Protein AF-A0A662UD16-F1 (afdb_monomer_lite)

Structure (mmCIF, N/CA/C/O backbone):
dat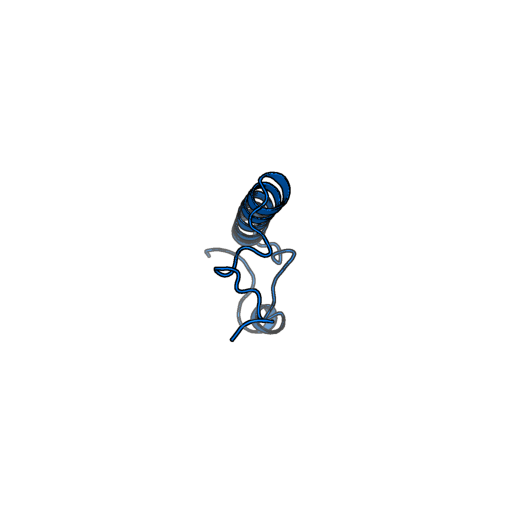a_AF-A0A662UD16-F1
#
_entry.id   AF-A0A662UD16-F1
#
loop_
_atom_site.group_PDB
_atom_site.id
_atom_site.type_symbol
_atom_site.label_atom_id
_atom_site.label_alt_id
_atom_site.label_comp_id
_atom_site.label_asym_id
_atom_site.label_entity_id
_atom_site.label_seq_id
_atom_site.pdbx_PDB_ins_code
_atom_site.Cartn_x
_atom_site.Cartn_y
_atom_site.Cartn_z
_atom_site.occupancy
_atom_site.B_iso_or_equiv
_atom_site.auth_seq_id
_atom_site.auth_comp_id
_atom_site.auth_asym_id
_atom_site.auth_atom_id
_atom_site.pdbx_PDB_model_num
ATOM 1 N N . PHE A 1 1 ? 3.206 -11.264 -34.727 1.00 82.31 1 PHE A N 1
ATOM 2 C CA . PHE A 1 1 ? 3.235 -9.960 -34.034 1.00 82.31 1 PHE A CA 1
ATOM 3 C C . PHE A 1 1 ? 4.646 -9.397 -34.122 1.00 82.31 1 PHE A C 1
ATOM 5 O O . PHE A 1 1 ? 5.538 -9.985 -33.533 1.00 82.31 1 PHE A O 1
ATOM 12 N N . LYS A 1 2 ? 4.884 -8.353 -34.929 1.00 93.44 2 LYS A N 1
ATOM 13 C CA . LYS A 1 2 ? 6.227 -7.743 -35.091 1.00 93.44 2 LYS A CA 1
ATOM 14 C C . LYS A 1 2 ? 6.350 -6.362 -34.426 1.00 93.44 2 LYS A C 1
ATOM 16 O O . LYS A 1 2 ? 7.428 -5.794 -34.392 1.00 93.44 2 LYS A O 1
ATOM 21 N N . ASN A 1 3 ? 5.244 -5.833 -33.914 1.00 97.19 3 ASN A N 1
ATOM 22 C CA . ASN A 1 3 ? 5.064 -4.466 -33.422 1.00 97.19 3 ASN A CA 1
ATOM 23 C C . ASN A 1 3 ? 4.428 -4.441 -32.020 1.00 97.19 3 ASN A C 1
ATOM 25 O O . ASN A 1 3 ? 3.726 -3.498 -31.672 1.00 97.19 3 ASN A O 1
ATOM 29 N N . VAL A 1 4 ? 4.616 -5.510 -31.245 1.00 97.88 4 VAL A N 1
ATOM 30 C CA . VAL A 1 4 ? 4.044 -5.660 -29.904 1.00 97.88 4 VAL A CA 1
ATOM 31 C C .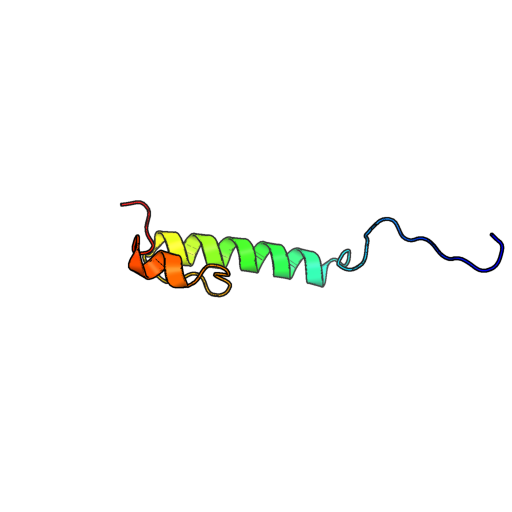 VAL A 1 4 ? 5.176 -5.901 -28.919 1.00 97.88 4 VAL A C 1
ATOM 33 O O . VAL A 1 4 ? 6.028 -6.755 -29.158 1.00 97.88 4 VAL A O 1
ATOM 36 N N . VAL A 1 5 ? 5.150 -5.167 -27.810 1.00 97.19 5 VAL A N 1
ATOM 37 C CA . VAL A 1 5 ? 6.026 -5.380 -26.656 1.00 97.19 5 VAL A CA 1
ATOM 38 C C . VAL A 1 5 ? 5.177 -5.925 -25.514 1.00 97.19 5 VAL A C 1
ATOM 40 O O . VAL A 1 5 ? 4.100 -5.401 -25.235 1.00 97.19 5 VAL A O 1
ATOM 43 N N . LEU A 1 6 ? 5.660 -6.983 -24.866 1.00 97.31 6 LEU A N 1
ATOM 44 C CA . LEU A 1 6 ? 5.024 -7.607 -23.710 1.00 97.31 6 LEU A CA 1
ATOM 45 C C . LEU A 1 6 ? 5.940 -7.457 -22.499 1.00 97.31 6 LEU A C 1
ATOM 47 O O . LEU A 1 6 ? 7.154 -7.613 -22.613 1.00 97.31 6 LEU A O 1
ATOM 51 N N . ALA A 1 7 ? 5.350 -7.198 -21.338 1.00 97.94 7 ALA A N 1
ATOM 52 C CA . ALA A 1 7 ? 6.056 -7.154 -20.067 1.00 97.94 7 ALA A CA 1
ATOM 53 C C . ALA A 1 7 ? 5.305 -8.019 -19.040 1.00 97.94 7 ALA A C 1
ATOM 55 O O . ALA A 1 7 ? 4.072 -7.970 -18.999 1.00 97.94 7 ALA A O 1
ATOM 56 N N . PRO A 1 8 ? 6.003 -8.795 -18.192 1.00 98.19 8 PRO A N 1
ATOM 57 C CA . PRO A 1 8 ? 5.371 -9.732 -17.261 1.00 98.19 8 PRO A CA 1
ATOM 58 C C . PRO A 1 8 ? 4.853 -9.033 -15.987 1.00 98.19 8 PRO A C 1
ATOM 60 O O . PRO A 1 8 ? 5.296 -9.334 -14.886 1.00 98.19 8 PRO A O 1
ATOM 63 N N . HIS A 1 9 ? 3.934 -8.069 -16.125 1.00 98.25 9 HIS A N 1
ATOM 64 C CA . HIS A 1 9 ? 3.339 -7.310 -15.007 1.00 98.25 9 HIS A CA 1
ATOM 65 C C . HIS A 1 9 ? 4.390 -6.690 -14.052 1.00 98.25 9 HIS A C 1
ATOM 67 O O . HIS A 1 9 ? 4.280 -6.743 -12.829 1.00 98.25 9 HIS A O 1
ATOM 73 N N . ILE A 1 10 ? 5.424 -6.063 -14.616 1.00 98.38 10 ILE A N 1
ATOM 74 C CA . ILE A 1 10 ? 6.551 -5.478 -13.864 1.00 98.38 10 ILE A CA 1
ATOM 75 C C . ILE A 1 10 ? 6.426 -3.964 -13.636 1.00 98.38 10 ILE A C 1
ATOM 77 O O . ILE A 1 10 ? 7.408 -3.310 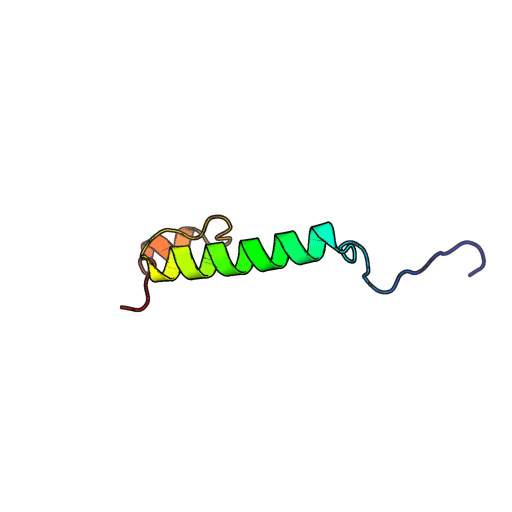-13.306 1.00 98.38 10 ILE A O 1
ATOM 81 N N . GLY A 1 11 ? 5.223 -3.395 -13.776 1.00 98.44 11 GLY A N 1
ATOM 82 C CA . GLY A 1 11 ? 5.009 -1.943 -13.693 1.00 98.44 11 GLY A CA 1
ATOM 83 C C . GLY A 1 11 ? 5.470 -1.302 -12.376 1.00 98.44 11 GLY A C 1
ATOM 84 O O . GLY A 1 11 ? 5.955 -0.179 -12.388 1.00 98.44 11 GLY A O 1
ATOM 85 N N . SER A 1 12 ? 5.376 -2.020 -11.251 1.00 98.31 12 SER A N 1
ATOM 86 C CA . SER A 1 12 ? 5.820 -1.559 -9.923 1.00 98.31 12 SER A CA 1
ATOM 87 C C . SER A 1 12 ? 7.126 -2.207 -9.446 1.00 98.31 12 SER A C 1
ATOM 89 O O . SER A 1 12 ? 7.461 -2.140 -8.265 1.00 98.31 12 SER A O 1
ATOM 91 N N . ALA A 1 13 ? 7.853 -2.906 -10.323 1.00 98.50 13 ALA A N 1
ATOM 92 C CA . ALA A 1 13 ? 9.009 -3.725 -9.955 1.00 98.50 13 ALA A CA 1
ATOM 93 C C . ALA A 1 13 ? 10.331 -2.931 -9.871 1.00 98.50 13 ALA A C 1
ATOM 95 O O . ALA A 1 13 ? 11.341 -3.353 -10.425 1.00 98.50 13 ALA A O 1
ATOM 96 N N . THR A 1 14 ? 10.332 -1.800 -9.162 1.00 98.69 14 THR A N 1
ATOM 97 C CA . THR A 1 14 ? 11.556 -1.077 -8.767 1.00 98.69 14 THR A CA 1
ATOM 98 C C . THR A 1 14 ? 11.834 -1.296 -7.279 1.00 98.69 14 THR A C 1
ATOM 100 O O . THR A 1 14 ? 10.914 -1.599 -6.510 1.00 98.69 14 THR A O 1
ATOM 103 N N . TYR A 1 15 ? 13.093 -1.158 -6.855 1.00 98.69 15 TYR A N 1
ATOM 104 C CA . TYR A 1 15 ? 13.468 -1.336 -5.448 1.00 98.69 15 TYR A CA 1
ATOM 105 C C . TYR A 1 15 ? 12.744 -0.331 -4.549 1.00 98.69 15 TYR A C 1
ATOM 107 O O . TYR A 1 15 ? 12.160 -0.704 -3.532 1.00 98.69 15 TYR A O 1
ATOM 115 N N . GLU A 1 16 ? 12.718 0.930 -4.967 1.00 98.75 16 GLU A N 1
ATOM 116 C CA . GLU A 1 16 ? 12.133 2.043 -4.230 1.00 98.75 16 GLU A CA 1
ATOM 117 C C . GLU A 1 16 ? 10.618 1.871 -4.094 1.00 98.75 16 GLU A C 1
ATOM 119 O O . GLU A 1 16 ? 10.075 1.990 -2.994 1.00 98.75 16 GLU A O 1
ATOM 124 N N . THR A 1 17 ? 9.926 1.529 -5.189 1.00 98.69 17 THR A N 1
ATOM 125 C CA . THR A 1 17 ? 8.470 1.340 -5.166 1.00 98.69 17 THR A CA 1
ATOM 126 C C . THR A 1 17 ? 8.088 0.133 -4.317 1.00 98.69 17 THR A C 1
ATOM 128 O O . THR A 1 17 ? 7.180 0.237 -3.494 1.00 98.69 17 THR A O 1
ATOM 131 N N . ARG A 1 18 ? 8.787 -1.002 -4.450 1.00 98.81 18 ARG A N 1
ATOM 132 C CA . ARG A 1 18 ? 8.487 -2.201 -3.651 1.00 98.81 18 ARG A CA 1
ATOM 133 C C . ARG A 1 18 ? 8.743 -1.982 -2.160 1.00 98.81 18 ARG A C 1
ATOM 135 O O . ARG A 1 18 ? 7.922 -2.418 -1.354 1.00 98.81 18 ARG A O 1
ATOM 142 N N . LEU A 1 19 ? 9.819 -1.280 -1.795 1.00 98.88 19 LEU A N 1
ATOM 143 C CA . LEU A 1 19 ? 10.105 -0.935 -0.402 1.00 98.88 19 LEU A CA 1
ATOM 144 C C . LEU A 1 19 ? 9.027 -0.008 0.175 1.00 98.88 19 LEU A C 1
ATOM 146 O O . LEU A 1 19 ? 8.487 -0.293 1.241 1.00 98.88 19 LEU A O 1
ATOM 150 N N . ALA A 1 20 ? 8.654 1.051 -0.548 1.00 98.81 20 ALA A N 1
ATOM 151 C CA . ALA A 1 20 ? 7.605 1.973 -0.112 1.00 98.81 20 ALA A CA 1
ATOM 152 C C . ALA A 1 20 ? 6.246 1.272 0.056 1.00 98.81 20 ALA A C 1
ATOM 154 O O . ALA A 1 20 ? 5.549 1.505 1.042 1.00 98.81 20 ALA A O 1
ATOM 155 N N . MET A 1 21 ? 5.885 0.367 -0.863 1.00 98.88 21 M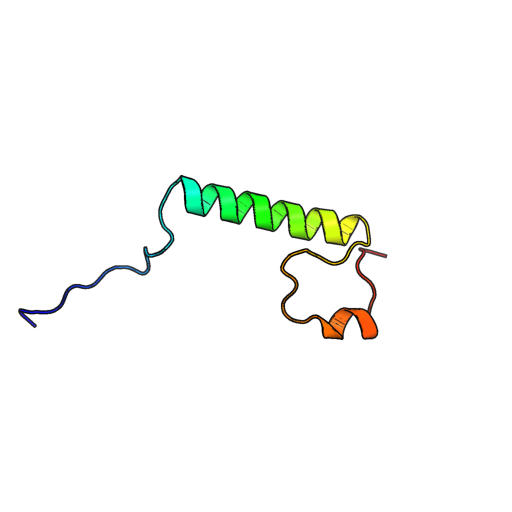ET A N 1
ATOM 156 C CA . MET A 1 21 ? 4.673 -0.449 -0.742 1.00 98.88 21 MET A CA 1
ATOM 157 C C . MET A 1 21 ? 4.701 -1.330 0.513 1.00 98.88 21 MET A C 1
ATOM 159 O O . MET A 1 21 ? 3.696 -1.414 1.213 1.00 98.88 21 MET A O 1
ATOM 163 N N . ALA A 1 22 ? 5.836 -1.970 0.813 1.00 98.88 22 ALA A N 1
ATOM 164 C CA . ALA A 1 22 ? 5.976 -2.819 1.995 1.00 98.88 22 ALA A CA 1
ATOM 165 C C . ALA A 1 22 ? 5.852 -2.017 3.301 1.00 98.88 22 ALA A C 1
ATOM 167 O O . ALA A 1 22 ? 5.122 -2.429 4.203 1.00 98.88 22 ALA A O 1
ATOM 168 N N . MET A 1 23 ? 6.501 -0.851 3.377 1.00 98.88 23 MET A N 1
ATOM 169 C CA . MET A 1 23 ? 6.385 0.049 4.529 1.00 98.88 23 MET A CA 1
ATOM 170 C C . MET A 1 23 ? 4.941 0.525 4.720 1.00 98.88 23 MET A C 1
ATOM 172 O O . MET A 1 23 ? 4.398 0.410 5.813 1.00 98.88 23 MET A O 1
ATOM 176 N N . LEU A 1 24 ? 4.269 0.934 3.639 1.00 98.88 24 LEU A N 1
ATOM 177 C CA . LEU A 1 24 ? 2.871 1.364 3.693 1.00 98.88 24 LEU A CA 1
ATOM 178 C C . LEU A 1 24 ? 1.925 0.246 4.164 1.00 98.88 24 LEU A C 1
ATOM 180 O O . LEU A 1 24 ? 0.959 0.515 4.878 1.00 98.88 24 LEU A O 1
ATOM 184 N N . VAL A 1 25 ? 2.181 -1.012 3.787 1.00 98.88 25 VAL A N 1
ATOM 185 C CA . VAL A 1 25 ? 1.423 -2.164 4.308 1.00 98.88 25 VAL A CA 1
ATOM 186 C C . VAL A 1 25 ? 1.592 -2.278 5.822 1.00 98.88 25 VAL A C 1
ATOM 188 O O . VAL A 1 25 ? 0.590 -2.405 6.528 1.00 98.88 25 VAL A O 1
ATOM 191 N N . ALA A 1 26 ? 2.827 -2.196 6.326 1.00 98.81 26 ALA A N 1
ATOM 192 C CA . ALA A 1 26 ? 3.093 -2.244 7.761 1.00 98.81 26 ALA A CA 1
ATOM 193 C C . ALA A 1 26 ? 2.389 -1.095 8.501 1.00 98.81 26 ALA 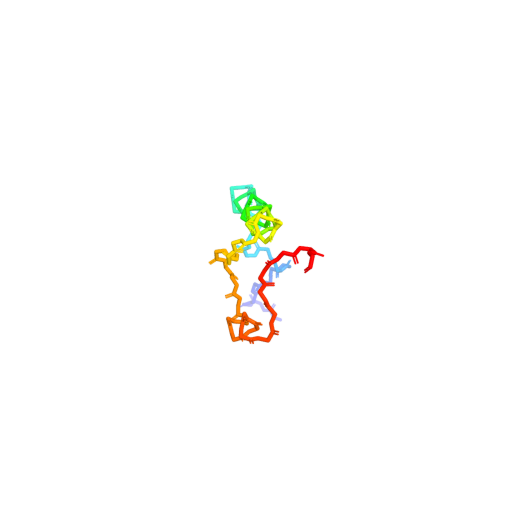A C 1
ATOM 195 O O . ALA A 1 26 ? 1.679 -1.349 9.473 1.00 98.81 26 ALA A O 1
ATOM 196 N N . ASP A 1 27 ? 2.485 0.133 7.987 1.00 98.88 27 ASP A N 1
ATOM 197 C CA . ASP A 1 27 ? 1.840 1.313 8.574 1.00 98.88 27 ASP A CA 1
ATOM 198 C C . ASP A 1 27 ? 0.315 1.158 8.666 1.00 98.88 27 ASP A C 1
ATOM 200 O O . ASP A 1 27 ? -0.292 1.512 9.678 1.00 98.88 27 ASP A O 1
ATOM 204 N N . ASN A 1 28 ? -0.327 0.574 7.645 1.00 98.88 28 ASN A N 1
ATOM 205 C CA . ASN A 1 28 ? -1.766 0.299 7.682 1.00 98.88 28 ASN A CA 1
ATOM 206 C C . ASN A 1 28 ? -2.150 -0.705 8.775 1.00 98.88 28 ASN A C 1
ATOM 208 O O . ASN A 1 28 ? -3.154 -0.504 9.463 1.00 98.88 28 ASN A O 1
ATOM 212 N N . LEU A 1 29 ? -1.372 -1.777 8.937 1.00 98.75 29 LEU A N 1
ATOM 213 C CA . LEU A 1 29 ? -1.645 -2.801 9.947 1.00 98.75 29 LEU A CA 1
ATOM 214 C C . LEU A 1 29 ? -1.374 -2.291 11.365 1.00 98.75 29 LEU A C 1
ATOM 216 O O . LEU A 1 29 ? -2.152 -2.584 12.272 1.00 98.75 29 LEU A O 1
ATOM 220 N N . ILE A 1 30 ? -0.319 -1.494 11.551 1.00 98.75 30 ILE A N 1
ATOM 221 C CA . ILE A 1 30 ? -0.011 -0.842 12.829 1.00 98.75 30 ILE A CA 1
ATOM 222 C C . ILE A 1 30 ? -1.126 0.141 13.195 1.00 98.75 30 ILE A C 1
ATOM 224 O O . ILE A 1 30 ? -1.661 0.060 14.298 1.00 98.75 30 ILE A O 1
ATOM 228 N N . ALA A 1 31 ? -1.556 0.999 12.262 1.00 98.69 31 ALA A N 1
ATOM 229 C CA . ALA A 1 31 ? -2.672 1.916 12.494 1.00 98.69 31 ALA A CA 1
ATOM 230 C C . ALA A 1 31 ? -3.938 1.160 12.926 1.00 98.69 31 ALA A C 1
ATOM 232 O O . ALA A 1 31 ? -4.561 1.529 13.920 1.00 98.69 31 ALA A O 1
ATOM 233 N N . PHE A 1 32 ? -4.272 0.059 12.243 1.00 98.62 32 PHE A N 1
ATOM 234 C CA . PHE A 1 32 ? -5.397 -0.789 12.631 1.00 98.62 32 PHE A CA 1
ATOM 235 C C . PHE A 1 32 ? -5.238 -1.354 14.049 1.00 98.62 32 PHE A C 1
ATOM 237 O O . PHE A 1 32 ? -6.174 -1.283 14.842 1.00 98.62 32 PHE A O 1
ATOM 244 N N . ALA A 1 33 ? -4.062 -1.895 14.380 1.00 98.50 33 ALA A N 1
ATOM 245 C CA . ALA A 1 33 ? -3.769 -2.465 15.694 1.00 98.50 33 ALA A CA 1
ATOM 246 C C . ALA A 1 33 ? -3.914 -1.438 16.830 1.00 98.50 33 ALA A C 1
ATOM 248 O O . ALA A 1 33 ? -4.390 -1.777 17.913 1.00 98.50 33 ALA A O 1
ATOM 249 N N . GLU A 1 34 ? -3.556 -0.181 16.563 1.00 98.31 34 GLU A N 1
ATOM 250 C CA . GLU A 1 34 ? -3.693 0.956 17.480 1.00 98.31 34 GLU A CA 1
ATOM 251 C C . GLU A 1 34 ? -5.123 1.524 17.556 1.00 98.31 34 GLU A C 1
ATOM 253 O O . GLU A 1 34 ? -5.355 2.515 18.249 1.00 98.31 34 GLU A O 1
ATOM 258 N N . GLY A 1 35 ? -6.090 0.936 16.844 1.00 97.94 35 GLY A N 1
ATOM 259 C CA . GLY A 1 35 ? -7.466 1.433 16.794 1.00 97.94 35 GLY A CA 1
ATOM 260 C C . GLY A 1 35 ? -7.629 2.713 15.970 1.00 97.94 35 GLY A C 1
ATOM 261 O O . GLY A 1 35 ? -8.597 3.452 16.144 1.00 97.94 35 GLY A O 1
ATOM 262 N N . LYS A 1 36 ? -6.687 2.997 15.067 1.00 98.19 36 LYS A N 1
ATOM 263 C CA . LYS A 1 36 ? -6.742 4.113 14.117 1.00 98.19 36 LYS A CA 1
ATOM 264 C C . LYS A 1 36 ? -7.220 3.612 12.754 1.00 98.19 36 LYS A C 1
ATOM 266 O O . LYS A 1 36 ? -7.005 2.463 12.373 1.00 98.19 36 LYS A O 1
ATOM 271 N N . THR A 1 37 ? -7.860 4.487 11.984 1.00 97.88 37 THR A N 1
ATOM 272 C CA . THR A 1 37 ? -8.248 4.164 10.603 1.00 97.88 37 THR A CA 1
ATOM 273 C C . THR A 1 37 ? -6.991 4.000 9.738 1.00 97.88 37 THR A C 1
ATOM 275 O O . THR A 1 37 ? -6.188 4.935 9.694 1.00 97.88 37 THR A O 1
ATOM 278 N N . PRO A 1 38 ? -6.808 2.868 9.026 1.00 98.69 38 PRO A N 1
ATOM 279 C CA . PRO A 1 38 ? -5.659 2.683 8.144 1.00 98.69 38 PRO A CA 1
ATOM 280 C C . PRO A 1 38 ? -5.597 3.765 7.046 1.00 98.69 38 PRO A C 1
ATOM 282 O O . PRO A 1 38 ? -6.634 4.079 6.450 1.00 98.69 38 PRO A O 1
ATOM 285 N N . PRO A 1 39 ? -4.416 4.338 6.748 1.00 98.31 39 PRO A N 1
ATOM 286 C CA . PRO A 1 39 ? -4.266 5.480 5.844 1.00 98.31 39 PRO A CA 1
ATOM 287 C C . PRO A 1 39 ? -4.741 5.206 4.413 1.00 98.31 39 PRO A C 1
ATOM 289 O O . PRO A 1 39 ? -5.219 6.123 3.747 1.00 98.31 39 PRO A O 1
ATOM 292 N N . THR A 1 40 ? -4.665 3.958 3.937 1.00 98.62 40 THR A N 1
ATOM 293 C CA . THR A 1 40 ? -5.142 3.568 2.599 1.00 98.62 40 THR A CA 1
ATOM 294 C C . THR A 1 40 ? -6.329 2.608 2.651 1.00 98.62 40 THR A C 1
ATOM 296 O O . THR A 1 40 ? -6.457 1.724 1.803 1.00 98.62 40 THR A O 1
ATOM 299 N N . LEU A 1 41 ? -7.220 2.772 3.637 1.00 98.56 41 LEU A N 1
ATOM 300 C CA . LEU A 1 41 ? -8.466 2.009 3.722 1.00 98.56 41 LEU A CA 1
ATOM 301 C C . LEU A 1 41 ? -9.371 2.280 2.504 1.00 98.56 41 LEU A C 1
ATOM 303 O O . LEU A 1 41 ? -9.834 3.404 2.290 1.00 98.56 41 LEU A O 1
ATOM 307 N N . VAL A 1 42 ? -9.655 1.231 1.730 1.00 98.69 42 VAL A N 1
ATOM 308 C CA . VAL A 1 42 ? -10.474 1.314 0.507 1.00 98.69 42 VAL A CA 1
ATOM 309 C C . VAL A 1 42 ? -11.969 1.310 0.841 1.00 98.69 42 VAL A C 1
ATOM 311 O O . VAL A 1 42 ? -12.718 2.180 0.405 1.00 98.69 42 VAL A O 1
ATOM 314 N N . ASN A 1 43 ? -12.413 0.363 1.665 1.00 98.38 43 ASN A N 1
ATOM 315 C CA . ASN A 1 43 ? -13.807 0.164 2.065 1.00 98.38 43 ASN A CA 1
ATOM 316 C C . ASN A 1 43 ? -14.176 1.006 3.298 1.00 98.38 43 ASN A C 1
ATOM 318 O O . ASN A 1 43 ? -14.528 0.471 4.345 1.00 98.38 43 ASN A O 1
ATOM 322 N N . LYS A 1 44 ? -14.101 2.335 3.180 1.00 97.75 44 LYS A N 1
ATOM 323 C CA . LYS A 1 44 ? -14.231 3.279 4.311 1.00 97.75 44 LYS A CA 1
ATOM 324 C C . LYS A 1 44 ? -15.514 3.126 5.138 1.00 97.75 44 LYS A C 1
ATOM 326 O O . LYS A 1 44 ? -15.482 3.345 6.346 1.00 97.75 44 LYS A O 1
ATOM 331 N N . ASP A 1 45 ? -16.624 2.712 4.526 1.00 98.00 45 ASP A N 1
ATOM 332 C CA . ASP A 1 45 ? -17.891 2.500 5.238 1.00 98.00 45 ASP A CA 1
ATOM 333 C C . ASP A 1 45 ? -17.838 1.369 6.273 1.00 98.00 45 ASP A C 1
ATOM 335 O O . ASP A 1 45 ? -18.655 1.356 7.194 1.00 98.00 45 ASP A O 1
ATOM 339 N N . VAL A 1 46 ? -16.850 0.465 6.197 1.00 98.31 46 VAL A N 1
ATOM 340 C CA . VAL A 1 46 ? -16.679 -0.621 7.175 1.00 98.31 46 VAL A CA 1
ATOM 341 C C . VAL A 1 46 ? -16.511 -0.099 8.602 1.00 98.31 46 VAL A C 1
ATOM 343 O O . VAL A 1 46 ? -16.936 -0.765 9.538 1.00 98.31 46 VAL A O 1
ATOM 346 N N . VAL A 1 47 ? -15.987 1.120 8.777 1.00 97.56 47 VAL A N 1
ATOM 347 C CA . VAL A 1 47 ? -15.795 1.739 10.099 1.00 97.56 47 VAL A CA 1
ATOM 348 C C . VAL A 1 47 ? -17.129 1.990 10.814 1.00 97.56 47 VAL A C 1
ATOM 350 O O . VAL A 1 47 ? -17.180 1.981 12.040 1.00 97.56 47 VAL A O 1
ATOM 353 N N . LYS A 1 48 ? -18.232 2.153 10.066 1.00 97.19 48 LYS A N 1
ATOM 354 C CA . LYS A 1 48 ? -19.590 2.260 10.631 1.00 97.19 48 LYS A CA 1
ATOM 355 C C . LYS A 1 48 ? -20.122 0.912 11.129 1.00 97.19 48 LYS A C 1
ATOM 357 O O . LYS A 1 48 ? -21.002 0.888 11.979 1.00 97.19 48 LYS A O 1
ATOM 362 N N . VAL A 1 49 ? -19.612 -0.193 10.579 1.00 98.00 49 VAL A N 1
ATOM 363 C CA . VAL A 1 49 ? -19.988 -1.566 10.951 1.00 98.00 49 VAL A CA 1
ATOM 364 C C . VAL A 1 49 ? -19.134 -2.056 12.118 1.00 98.00 49 VAL A C 1
ATOM 366 O O . VAL A 1 49 ? -19.659 -2.642 13.062 1.00 98.00 49 VAL A O 1
ATOM 369 N N . ARG A 1 50 ? -17.819 -1.813 12.062 1.00 97.19 50 ARG A N 1
ATOM 370 C CA . ARG A 1 50 ? -16.866 -2.173 13.112 1.00 97.19 50 ARG A CA 1
ATOM 371 C C . ARG A 1 50 ? -15.722 -1.150 13.178 1.00 97.1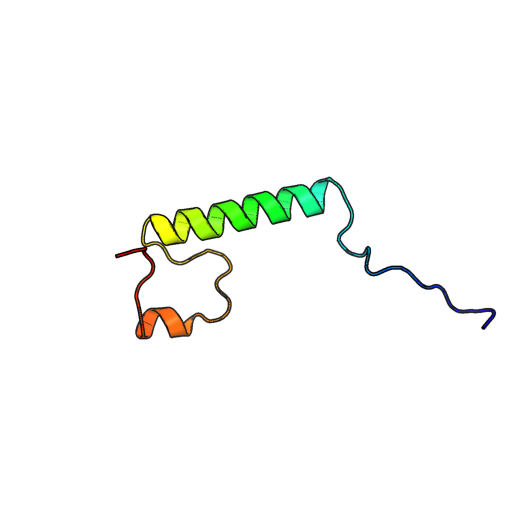9 50 ARG A C 1
ATOM 373 O O . ARG A 1 50 ? -15.087 -0.905 12.150 1.00 97.19 50 ARG A O 1
ATOM 380 N N . PRO A 1 51 ? -15.407 -0.596 14.362 1.00 97.00 51 PRO A N 1
ATOM 381 C CA . PRO A 1 51 ? -14.241 0.265 14.522 1.00 97.00 51 PRO A CA 1
ATOM 382 C C . PRO A 1 51 ? -12.926 -0.526 14.344 1.00 97.00 51 PRO A C 1
ATOM 384 O O . PRO A 1 51 ? -12.900 -1.735 14.580 1.00 97.00 51 PRO A O 1
ATOM 387 N N . PRO A 1 52 ? -11.830 0.128 13.919 1.00 97.62 52 PRO A N 1
ATOM 388 C CA . PRO A 1 52 ? -10.520 -0.511 13.795 1.00 97.62 52 PRO A CA 1
ATOM 389 C C . PRO A 1 52 ? -9.999 -1.030 15.143 1.00 97.62 52 PRO A C 1
ATOM 391 O O . PRO A 1 52 ? -10.276 -0.448 16.191 1.00 97.62 52 PRO A O 1
ATOM 394 N N . GLY A 1 53 ? -9.222 -2.113 15.101 1.00 96.88 53 GLY A N 1
ATOM 395 C CA . GLY A 1 53 ? -8.677 -2.781 16.284 1.00 96.88 53 GLY A CA 1
ATOM 396 C C . GLY A 1 53 ? -8.929 -4.289 16.288 1.00 96.88 53 GLY A C 1
ATOM 397 O O . GLY A 1 53 ? -9.823 -4.801 15.615 1.00 96.88 53 GLY A O 1
ATOM 398 N N . PHE A 1 54 ? -8.121 -5.019 17.060 1.00 95.88 54 PHE A N 1
ATOM 399 C CA . PHE A 1 54 ? -8.262 -6.476 17.214 1.00 95.88 54 PHE A CA 1
ATOM 400 C C . PHE A 1 54 ? -9.294 -6.899 18.265 1.00 95.88 54 PHE A C 1
ATOM 402 O O . PHE A 1 54 ? -9.644 -8.078 18.325 1.00 95.88 54 PHE A O 1
ATOM 409 N N . LYS A 1 55 ? -9.752 -5.958 19.092 1.00 85.31 55 LYS A N 1
ATOM 410 C CA . LYS A 1 55 ? -10.768 -6.198 20.118 1.00 85.31 55 LYS A CA 1
ATOM 411 C C . LYS A 1 55 ? -12.183 -5.981 19.581 1.00 85.31 55 LYS A C 1
ATOM 413 O O . LYS A 1 55 ? -12.335 -5.460 18.448 1.00 85.31 55 LYS A O 1
#

Sequence (55 aa):
FKNVVLAPHIGSATYETRLAMAMLVADNLIAFAEGKTPPTLVNKDVVKVRPPGFK

Secondary structure (DSSP, 8-state):
--S-----S-TT-SHHHHHHHHHHHHHHHHHHHTTPPPTT-S-TTHHHHS-SS--

Foldseek 3Di:
DVPDDDDPPCPQVDPVSVVVVVVLVVQQVVCLQVQHHRPPDPPVCVCVVPGRHPD

Radius of gyration: 17.4 Å; chains: 1; bounding box: 34×15×55 Å

pLDDT: mean 97.62, std 2.85, range [82.31, 98.88]